Protein AF-A0A0C2FBK0-F1 (afdb_monomer_lite)

Foldseek 3Di:
DVVVVVVVVVVVVVVVVVVVVVVVVVVVVVVVVVVVVVVVVVVV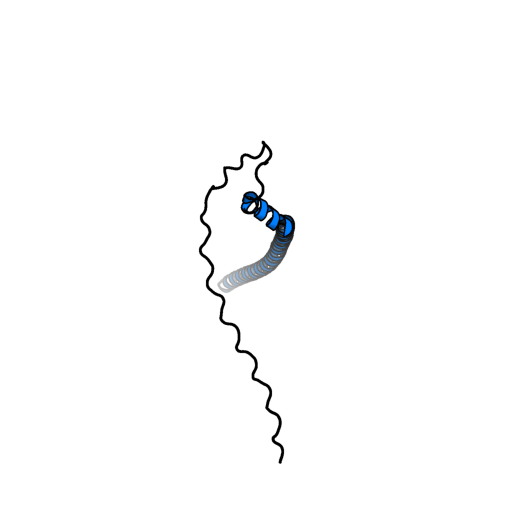VVVVVVVVCVVPPDDPVRVVVVCCVLVVVVPDDDDDDPVDPDDDRPPDDDDDDDDDDDDDDDDDDDDDDDDDDDD

Organism: NCBI:txid51022

Radius of gyration: 39.46 Å; chains: 1; bounding box: 112×53×93 Å

pLDDT: mean 82.71, std 15.08, range [48.66, 97.94]

Sequence (119 aa):
MSTTFVAGIAGITTVITVFSIGMVLYLVNDINNFYDEALAELSSFNDMANSAWHEMRPSYQDARERRSAVFGARVRRQQWPAHCNCGTPPGRCPAGPPGPPGLPGAPGEPGVQGQPGRP

InterPro domains:
  IPR002486 Nematode cuticle collagen, N-terminal [PF01484] (9-56)
  IPR002486 Nematode cuticle collagen, N-terminal [SM01088] (1-56)

Structure (mmCIF, N/CA/C/O backbone):
data_AF-A0A0C2FBK0-F1
#
_entry.id   AF-A0A0C2FBK0-F1
#
loop_
_atom_site.group_PDB
_atom_site.id
_atom_site.type_symbol
_atom_site.label_atom_id
_atom_site.label_alt_id
_atom_site.label_comp_id
_atom_site.label_asym_id
_atom_site.label_entity_id
_atom_site.label_seq_id
_atom_site.pdbx_PDB_ins_code
_atom_site.Cartn_x
_atom_site.Cartn_y
_atom_site.Cartn_z
_atom_site.occupancy
_atom_site.B_iso_or_equiv
_atom_site.auth_seq_id
_atom_site.auth_comp_id
_atom_site.auth_asym_id
_atom_site.auth_atom_id
_atom_site.pdbx_PDB_model_num
ATOM 1 N N . MET A 1 1 ? 31.304 5.746 -49.751 1.00 60.88 1 MET A N 1
ATOM 2 C CA . MET A 1 1 ? 31.168 6.741 -48.661 1.00 60.88 1 MET A CA 1
ATOM 3 C C . MET A 1 1 ? 29.754 6.774 -48.082 1.00 60.88 1 MET A C 1
ATOM 5 O O . MET A 1 1 ? 29.622 6.800 -46.868 1.00 60.88 1 MET A O 1
ATOM 9 N N . SER A 1 2 ? 28.695 6.712 -48.897 1.00 74.75 2 SER A N 1
ATOM 10 C CA . SER A 1 2 ? 27.304 6.661 -48.411 1.00 74.75 2 SER A CA 1
ATOM 11 C C . SER A 1 2 ? 26.956 5.377 -47.638 1.00 74.75 2 SER A C 1
ATOM 13 O O . SER A 1 2 ? 26.325 5.447 -46.591 1.00 74.75 2 SER A O 1
ATOM 15 N N . THR A 1 3 ? 27.414 4.209 -48.094 1.00 81.25 3 THR A N 1
ATOM 16 C CA . THR A 1 3 ? 27.110 2.907 -47.464 1.00 81.25 3 THR A CA 1
ATOM 17 C C . THR A 1 3 ? 27.705 2.746 -46.061 1.00 81.25 3 THR A C 1
ATOM 19 O O . THR A 1 3 ? 27.043 2.228 -45.169 1.00 81.25 3 THR A O 1
ATOM 22 N N . THR A 1 4 ? 28.921 3.246 -45.832 1.00 81.75 4 THR A N 1
ATOM 23 C CA . THR A 1 4 ? 29.587 3.237 -44.517 1.00 81.75 4 THR A CA 1
ATOM 24 C C . THR A 1 4 ? 28.916 4.181 -43.520 1.00 81.75 4 THR A C 1
ATOM 26 O O . THR A 1 4 ? 28.814 3.860 -42.341 1.00 81.75 4 THR A O 1
ATOM 29 N N . PHE A 1 5 ? 28.416 5.327 -43.992 1.00 85.00 5 PHE A N 1
ATOM 30 C CA . PHE A 1 5 ? 27.673 6.280 -43.166 1.00 85.00 5 PHE A CA 1
ATOM 31 C C . PHE A 1 5 ? 26.310 5.717 -42.734 1.00 85.00 5 PHE A C 1
ATOM 33 O O . PHE A 1 5 ? 25.967 5.762 -41.555 1.00 85.00 5 PHE A O 1
ATOM 40 N N . VAL A 1 6 ? 25.574 5.100 -43.666 1.00 88.00 6 VAL A N 1
ATOM 41 C CA . VAL A 1 6 ? 24.287 4.445 -43.377 1.00 88.00 6 VAL A CA 1
ATOM 42 C C . VAL A 1 6 ? 24.460 3.271 -42.408 1.00 88.00 6 VAL A C 1
ATOM 44 O O . VAL A 1 6 ? 23.681 3.144 -41.466 1.00 88.00 6 VAL A O 1
ATOM 47 N N . ALA A 1 7 ? 25.505 2.454 -42.579 1.00 87.31 7 ALA A N 1
ATOM 48 C CA . ALA A 1 7 ? 25.805 1.355 -41.661 1.00 87.31 7 ALA A CA 1
ATOM 49 C C . ALA A 1 7 ? 26.124 1.847 -40.235 1.00 87.31 7 ALA A C 1
ATOM 51 O O . ALA A 1 7 ? 25.672 1.243 -39.263 1.00 87.31 7 ALA A O 1
ATOM 52 N N . GLY A 1 8 ? 26.843 2.969 -40.100 1.00 90.19 8 GLY A N 1
ATOM 53 C CA . GLY A 1 8 ? 27.121 3.585 -38.800 1.00 90.19 8 GLY A CA 1
ATOM 54 C C . GLY A 1 8 ? 25.854 4.059 -38.082 1.00 90.19 8 GLY A C 1
ATOM 55 O O . GLY A 1 8 ? 25.668 3.770 -36.901 1.00 90.19 8 GLY A O 1
ATOM 56 N N . ILE A 1 9 ? 24.945 4.724 -38.803 1.00 92.81 9 ILE A N 1
ATOM 57 C CA . ILE A 1 9 ? 23.666 5.193 -38.244 1.00 92.81 9 ILE A CA 1
ATOM 58 C C . ILE A 1 9 ? 22.783 4.012 -37.829 1.00 92.81 9 ILE A C 1
ATOM 60 O O . ILE A 1 9 ? 22.245 4.008 -36.720 1.00 92.81 9 ILE A O 1
ATOM 64 N N . ALA A 1 10 ? 22.667 2.994 -38.686 1.00 91.25 10 ALA A N 1
ATOM 65 C CA . ALA A 1 10 ? 21.895 1.794 -38.380 1.00 91.25 10 ALA A CA 1
ATOM 66 C C . ALA A 1 10 ? 22.407 1.125 -37.092 1.00 91.25 10 ALA A C 1
ATOM 68 O O . ALA A 1 10 ? 21.617 0.861 -36.188 1.00 91.25 10 ALA A O 1
ATOM 69 N N . GLY A 1 11 ? 23.727 0.971 -36.943 1.00 93.62 11 GLY A N 1
ATOM 70 C CA . GLY A 1 11 ? 24.335 0.440 -35.721 1.00 93.62 11 GLY A CA 1
ATOM 71 C C . GLY A 1 11 ? 23.946 1.228 -34.466 1.00 93.62 11 GLY A C 1
ATOM 72 O O . GLY A 1 11 ? 23.444 0.651 -33.503 1.00 93.62 11 GLY A O 1
ATOM 73 N N . ILE A 1 12 ? 24.080 2.555 -34.489 1.00 94.75 12 ILE A N 1
ATOM 74 C CA . ILE A 1 12 ? 23.753 3.408 -33.333 1.00 94.75 12 ILE A CA 1
ATOM 75 C C . ILE A 1 12 ? 22.275 3.277 -32.944 1.00 94.75 12 ILE A C 1
ATOM 77 O O . ILE A 1 12 ? 21.959 3.096 -31.769 1.00 94.75 12 ILE A O 1
ATOM 81 N N . THR A 1 13 ? 21.363 3.310 -33.919 1.00 94.44 13 THR A N 1
ATOM 82 C CA . THR A 1 13 ? 19.922 3.179 -33.637 1.00 94.44 13 THR A CA 1
ATOM 83 C C . THR A 1 13 ? 19.564 1.818 -33.041 1.00 94.44 13 THR A C 1
ATOM 85 O O . THR A 1 13 ? 18.756 1.752 -32.115 1.00 94.44 13 THR A O 1
ATOM 88 N N . THR A 1 14 ? 20.207 0.735 -33.490 1.00 94.94 14 THR A N 1
ATOM 89 C CA . THR A 1 14 ? 19.998 -0.597 -32.898 1.00 94.94 14 THR A CA 1
ATOM 90 C C . THR A 1 14 ? 20.489 -0.673 -31.453 1.00 94.94 14 THR A C 1
ATOM 92 O O . THR A 1 14 ? 19.800 -1.221 -30.600 1.00 94.94 14 THR A O 1
ATOM 95 N N . VAL A 1 15 ? 21.626 -0.051 -31.130 1.00 96.94 15 VAL A N 1
ATOM 96 C CA . VAL A 1 15 ? 22.142 -0.020 -29.752 1.00 96.94 15 VAL A CA 1
ATOM 97 C C . VAL A 1 15 ? 21.220 0.781 -28.8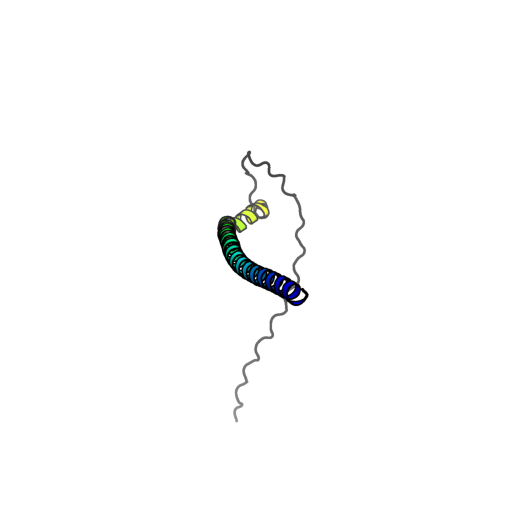37 1.00 96.94 15 VAL A C 1
ATOM 99 O O . VAL A 1 15 ? 20.881 0.317 -27.750 1.00 96.94 15 VAL A O 1
ATOM 102 N N . ILE A 1 16 ? 20.775 1.959 -29.285 1.00 97.06 16 ILE A N 1
ATOM 103 C CA . ILE A 1 16 ? 19.866 2.809 -28.506 1.00 97.06 16 ILE A CA 1
ATOM 104 C C . ILE A 1 16 ? 18.551 2.078 -28.249 1.00 97.06 16 ILE A C 1
ATOM 106 O O . ILE A 1 16 ? 18.094 2.035 -27.114 1.00 97.06 16 ILE A O 1
ATOM 110 N N . THR A 1 17 ? 17.961 1.467 -29.277 1.00 96.69 17 THR A N 1
ATOM 111 C CA . THR A 1 17 ? 16.685 0.752 -29.131 1.00 96.69 17 THR A CA 1
ATOM 112 C C . THR A 1 17 ? 16.798 -0.444 -28.188 1.00 96.69 17 THR A C 1
ATOM 114 O O . THR A 1 17 ? 15.939 -0.605 -27.323 1.00 96.69 17 THR A O 1
ATOM 117 N N . VAL A 1 18 ? 17.874 -1.234 -28.266 1.00 97.62 18 VAL A N 1
ATOM 118 C CA . VAL A 1 18 ? 18.125 -2.337 -27.321 1.00 97.62 18 VAL A CA 1
ATOM 119 C C . VAL A 1 18 ? 18.312 -1.818 -25.895 1.00 97.62 18 VAL A C 1
ATOM 121 O O . VAL A 1 18 ? 17.732 -2.373 -24.962 1.00 97.62 18 VAL A O 1
ATOM 124 N N . PHE A 1 19 ? 19.065 -0.732 -25.715 1.00 97.62 19 PHE A N 1
ATOM 125 C CA . PHE A 1 19 ? 19.251 -0.111 -24.405 1.00 97.62 19 PHE A CA 1
ATOM 126 C C . PHE A 1 19 ? 17.932 0.417 -23.828 1.00 97.62 19 PHE A C 1
ATOM 128 O O . PHE A 1 19 ? 17.641 0.187 -22.657 1.00 97.62 19 PHE A O 1
ATOM 135 N N . SER A 1 20 ? 17.099 1.065 -24.648 1.00 97.38 20 SER A N 1
ATOM 136 C CA . SER A 1 20 ? 15.772 1.533 -24.241 1.00 97.38 20 SER A CA 1
ATOM 137 C C . SER A 1 20 ? 14.875 0.378 -23.802 1.00 97.38 20 SER A C 1
ATOM 139 O O . SER A 1 20 ? 14.237 0.476 -22.758 1.00 97.38 20 SER A O 1
ATOM 141 N N . ILE A 1 21 ? 14.856 -0.731 -24.547 1.00 97.56 21 ILE A N 1
ATOM 142 C CA . ILE A 1 21 ? 14.084 -1.924 -24.169 1.00 97.56 21 ILE A CA 1
ATOM 143 C C . ILE A 1 21 ? 14.611 -2.506 -22.850 1.00 97.56 21 ILE A C 1
ATOM 145 O O . ILE A 1 21 ? 13.820 -2.812 -21.960 1.00 97.56 21 ILE A O 1
ATOM 149 N N . GLY A 1 22 ? 15.933 -2.606 -22.687 1.00 97.94 22 GLY A N 1
ATOM 150 C CA . GLY A 1 22 ? 16.552 -3.073 -21.444 1.00 97.94 22 GLY A CA 1
ATOM 151 C C . GLY A 1 22 ? 16.192 -2.202 -20.239 1.00 97.94 22 GLY A C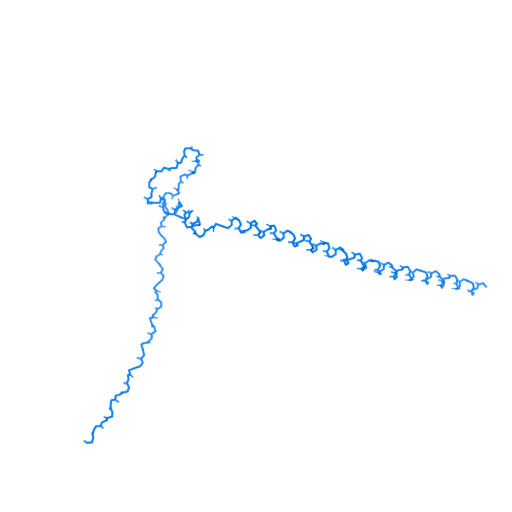 1
ATOM 152 O O . GLY A 1 22 ? 15.835 -2.725 -19.186 1.00 97.94 22 GLY A O 1
ATOM 153 N N . MET A 1 23 ? 16.203 -0.879 -20.412 1.00 97.62 23 MET A N 1
ATOM 154 C CA . MET A 1 23 ? 15.782 0.064 -19.375 1.00 97.62 23 MET A CA 1
ATOM 155 C C . MET A 1 23 ? 14.308 -0.093 -19.009 1.00 97.62 23 MET A C 1
ATOM 157 O O . MET A 1 23 ? 13.977 -0.076 -17.830 1.00 97.62 23 MET A O 1
ATOM 161 N N . VAL A 1 24 ? 13.420 -0.300 -19.984 1.00 97.81 24 VAL A N 1
ATOM 162 C CA . VAL A 1 24 ? 11.999 -0.553 -19.700 1.00 97.81 24 VAL A CA 1
ATOM 163 C C . VAL A 1 24 ? 11.823 -1.833 -18.882 1.00 97.81 24 VAL A C 1
ATOM 165 O O . VAL A 1 24 ? 11.084 -1.822 -17.903 1.00 97.81 24 VAL A O 1
ATOM 168 N N . LEU A 1 25 ? 12.524 -2.918 -19.226 1.00 97.38 25 LEU A N 1
ATOM 169 C CA . LEU A 1 25 ? 12.470 -4.166 -18.452 1.00 97.38 25 LEU A CA 1
ATOM 170 C C . LEU A 1 25 ? 12.986 -3.978 -17.020 1.00 97.38 25 LEU A C 1
ATOM 172 O O . LEU A 1 25 ? 12.384 -4.495 -16.080 1.00 97.38 25 LEU A O 1
ATOM 176 N N . TYR A 1 26 ? 14.067 -3.213 -16.854 1.00 97.75 26 TYR A N 1
ATOM 177 C CA . TYR A 1 26 ? 14.589 -2.854 -15.539 1.00 97.75 26 TYR A CA 1
ATOM 178 C C . TYR A 1 26 ? 13.562 -2.061 -14.724 1.00 97.75 26 TYR A C 1
ATOM 180 O O . TYR A 1 26 ? 13.271 -2.440 -13.594 1.00 97.75 26 TYR A O 1
ATOM 188 N N . LEU A 1 27 ? 12.960 -1.022 -15.313 1.00 97.62 27 LEU A N 1
ATOM 189 C CA . LEU A 1 27 ? 11.944 -0.205 -14.648 1.00 97.62 27 LEU A CA 1
ATOM 190 C C . LEU A 1 27 ? 10.707 -1.017 -14.265 1.00 97.62 27 LEU A C 1
ATOM 192 O O . LEU A 1 27 ? 10.162 -0.803 -13.193 1.00 97.62 27 LEU A O 1
ATOM 196 N N . VAL A 1 28 ? 10.264 -1.961 -15.097 1.00 97.62 28 VAL A N 1
ATOM 197 C CA . VAL A 1 28 ? 9.134 -2.837 -14.743 1.00 97.62 28 VAL A CA 1
ATOM 198 C C . VAL A 1 28 ? 9.462 -3.676 -13.508 1.00 97.62 28 VAL A C 1
ATOM 200 O O . VAL A 1 28 ? 8.631 -3.789 -12.611 1.00 97.62 28 VAL A O 1
ATOM 203 N N . ASN A 1 29 ? 10.670 -4.239 -13.435 1.00 97.50 29 ASN A N 1
ATOM 204 C CA . ASN A 1 29 ? 11.097 -4.993 -12.260 1.00 97.50 29 ASN A CA 1
ATOM 205 C C . ASN A 1 29 ? 11.193 -4.095 -11.017 1.00 97.50 29 ASN A C 1
ATOM 207 O O . ASN A 1 29 ? 10.731 -4.473 -9.945 1.00 97.50 29 ASN A O 1
ATOM 211 N N . ASP A 1 30 ? 11.758 -2.901 -11.169 1.00 97.62 30 ASP A N 1
ATOM 212 C CA . ASP A 1 30 ? 11.878 -1.912 -10.098 1.00 97.62 30 ASP A CA 1
ATOM 213 C C . ASP A 1 30 ? 10.505 -1.472 -9.562 1.00 97.62 30 ASP A C 1
ATOM 215 O O . ASP A 1 30 ? 10.273 -1.508 -8.357 1.00 97.62 30 ASP A O 1
ATOM 219 N N . ILE A 1 31 ? 9.551 -1.178 -10.453 1.00 96.50 31 ILE A N 1
ATOM 220 C CA . ILE A 1 31 ? 8.170 -0.825 -10.095 1.00 96.50 31 ILE A CA 1
ATOM 221 C C . ILE A 1 31 ? 7.496 -1.951 -9.317 1.00 96.50 31 ILE A C 1
ATOM 223 O O . ILE A 1 31 ? 6.810 -1.667 -8.341 1.00 96.50 31 ILE A O 1
ATOM 227 N N . ASN A 1 32 ? 7.672 -3.209 -9.727 1.00 96.44 32 ASN A N 1
ATOM 228 C CA . ASN A 1 32 ? 7.072 -4.337 -9.013 1.00 96.44 32 ASN A CA 1
ATOM 229 C C . ASN A 1 32 ? 7.632 -4.449 -7.590 1.00 96.44 32 ASN A C 1
ATOM 231 O O . ASN A 1 32 ? 6.860 -4.564 -6.644 1.00 96.44 32 ASN A O 1
ATOM 235 N N . ASN A 1 33 ? 8.953 -4.328 -7.429 1.00 96.75 33 ASN A N 1
ATOM 236 C CA . ASN A 1 33 ? 9.578 -4.354 -6.105 1.00 96.75 33 ASN A CA 1
ATOM 237 C C . ASN A 1 33 ? 9.098 -3.185 -5.230 1.00 96.75 33 ASN A C 1
ATOM 239 O O . ASN A 1 33 ? 8.716 -3.394 -4.082 1.00 96.75 33 ASN A O 1
ATOM 243 N N . PHE A 1 34 ? 9.061 -1.969 -5.783 1.00 96.56 34 PHE A N 1
ATOM 244 C CA . PHE A 1 34 ? 8.557 -0.791 -5.078 1.00 96.56 34 PHE A CA 1
ATOM 245 C C . PHE A 1 34 ? 7.077 -0.935 -4.696 1.00 96.56 34 PHE A C 1
ATOM 247 O O . PHE A 1 34 ? 6.676 -0.549 -3.601 1.00 96.56 34 PHE A O 1
ATOM 254 N N . TYR A 1 35 ? 6.256 -1.493 -5.589 1.00 96.31 35 TYR A N 1
ATOM 255 C CA . TYR A 1 35 ? 4.836 -1.731 -5.344 1.00 96.31 35 TYR A CA 1
ATOM 256 C C . TYR A 1 35 ? 4.626 -2.696 -4.175 1.00 96.31 35 TYR A C 1
ATOM 258 O O . TYR A 1 35 ? 3.834 -2.404 -3.276 1.00 96.31 35 TYR A O 1
ATOM 266 N N . ASP A 1 36 ? 5.363 -3.806 -4.163 1.00 96.31 36 ASP A N 1
ATOM 267 C CA . ASP A 1 36 ? 5.291 -4.804 -3.098 1.00 96.31 36 ASP A CA 1
ATOM 268 C C . ASP A 1 36 ? 5.752 -4.226 -1.751 1.00 96.31 36 ASP A C 1
ATOM 270 O O . ASP A 1 36 ? 5.090 -4.429 -0.730 1.00 96.31 36 ASP A O 1
ATOM 274 N N . GLU A 1 37 ? 6.838 -3.449 -1.742 1.00 95.50 37 GLU A N 1
ATOM 275 C CA . GLU A 1 37 ? 7.347 -2.783 -0.538 1.00 95.50 37 GLU A CA 1
ATOM 276 C C . GLU A 1 37 ? 6.351 -1.750 0.013 1.00 95.50 37 GLU A C 1
ATOM 278 O O . GLU A 1 37 ? 6.012 -1.781 1.199 1.00 95.50 37 GLU A O 1
ATOM 283 N N . ALA A 1 38 ? 5.805 -0.887 -0.850 1.00 94.88 38 ALA A N 1
ATOM 284 C CA . ALA A 1 38 ? 4.822 0.121 -0.458 1.00 94.88 38 ALA A CA 1
ATOM 285 C C . ALA A 1 38 ? 3.524 -0.506 0.085 1.00 94.88 38 ALA A C 1
ATOM 287 O O . ALA A 1 38 ? 2.941 -0.012 1.055 1.00 94.88 38 ALA A O 1
ATOM 288 N N . LEU A 1 39 ? 3.060 -1.610 -0.512 1.00 95.25 39 LEU A N 1
ATOM 289 C CA . LEU A 1 39 ? 1.900 -2.347 -0.006 1.00 95.25 39 LEU A CA 1
ATOM 290 C C . LEU A 1 39 ? 2.178 -3.018 1.339 1.00 95.25 39 LEU A C 1
ATOM 292 O O . LEU A 1 39 ? 1.304 -3.012 2.212 1.00 95.25 39 LEU A O 1
ATOM 296 N N . ALA A 1 40 ? 3.372 -3.583 1.521 1.00 95.44 40 ALA A N 1
ATOM 297 C CA . ALA A 1 40 ? 3.767 -4.175 2.789 1.00 95.44 40 ALA A CA 1
ATOM 298 C C . ALA A 1 40 ? 3.778 -3.120 3.905 1.00 95.44 40 ALA A C 1
ATOM 300 O O . ALA A 1 40 ? 3.183 -3.343 4.962 1.00 95.44 40 ALA A O 1
ATOM 301 N N . GLU A 1 41 ? 4.342 -1.937 3.659 1.00 95.12 41 GLU A N 1
ATOM 302 C CA . GLU A 1 41 ? 4.301 -0.834 4.623 1.00 95.12 41 GLU A CA 1
ATOM 303 C C . GLU A 1 41 ? 2.856 -0.426 4.958 1.00 95.12 41 GLU A C 1
ATOM 305 O O . GLU A 1 41 ? 2.490 -0.337 6.135 1.00 95.12 41 GLU A O 1
ATOM 310 N N . LEU A 1 42 ? 1.995 -0.265 3.948 1.00 95.44 42 LEU A N 1
ATOM 311 C CA . LEU A 1 42 ? 0.590 0.098 4.150 1.00 95.44 42 LEU A CA 1
ATOM 312 C C . LEU A 1 42 ? -0.181 -0.952 4.966 1.00 95.44 42 LEU A C 1
ATOM 314 O O . LEU A 1 42 ? -1.007 -0.587 5.806 1.00 95.44 42 LEU A O 1
ATOM 318 N N . SER A 1 43 ? 0.093 -2.244 4.756 1.00 95.06 43 SER A N 1
ATOM 319 C CA . SER A 1 43 ? -0.496 -3.310 5.576 1.00 95.06 43 SER A CA 1
ATOM 320 C C . SER A 1 43 ? -0.088 -3.186 7.045 1.00 95.06 43 SER A C 1
ATOM 322 O O . SER A 1 43 ? -0.953 -3.214 7.917 1.00 95.06 43 SER A O 1
ATOM 324 N N . SER A 1 44 ? 1.192 -2.912 7.320 1.00 93.75 44 SER A N 1
ATOM 325 C CA . SER A 1 44 ? 1.691 -2.740 8.688 1.00 93.75 44 SER A CA 1
ATOM 326 C C . SER A 1 44 ? 1.072 -1.524 9.389 1.00 93.75 4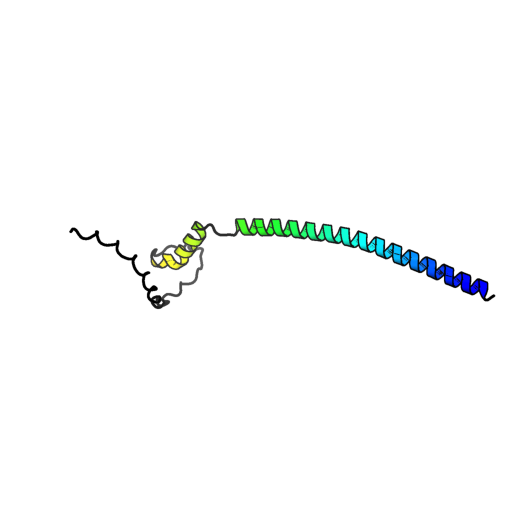4 SER A C 1
ATOM 328 O O . SER A 1 44 ? 0.717 -1.584 10.570 1.00 93.75 44 SER A O 1
ATOM 330 N N . PHE A 1 45 ? 0.867 -0.428 8.648 1.00 94.62 45 PHE A N 1
ATOM 331 C CA . PHE A 1 45 ? 0.157 0.744 9.147 1.00 94.62 45 PHE A CA 1
ATOM 332 C C . PHE A 1 45 ? -1.301 0.415 9.474 1.00 94.62 45 PHE A C 1
ATOM 334 O O . PHE A 1 45 ? -1.801 0.827 10.520 1.00 94.62 45 PHE A O 1
ATOM 341 N N . ASN A 1 46 ? -1.983 -0.334 8.603 1.00 94.62 46 ASN A N 1
ATOM 342 C CA . ASN A 1 46 ? -3.367 -0.739 8.826 1.00 94.62 46 ASN A CA 1
ATOM 343 C C . ASN A 1 46 ? -3.492 -1.615 10.078 1.00 94.62 46 ASN A C 1
ATOM 345 O O . ASN A 1 46 ? -4.337 -1.341 10.926 1.00 94.62 46 ASN A O 1
ATOM 349 N N . ASP A 1 47 ? -2.593 -2.583 10.259 1.00 95.38 47 ASP A N 1
ATOM 350 C CA . ASP A 1 47 ? -2.563 -3.427 11.454 1.00 95.38 47 ASP A CA 1
ATOM 351 C C . ASP A 1 47 ? -2.393 -2.596 12.732 1.00 95.38 47 ASP A C 1
ATOM 353 O O . ASP A 1 47 ? -3.106 -2.801 13.723 1.00 95.38 47 ASP A O 1
ATOM 357 N N . MET A 1 48 ? -1.500 -1.603 12.707 1.00 94.88 48 MET A N 1
ATOM 358 C CA . MET A 1 48 ? -1.296 -0.687 13.828 1.00 94.88 48 MET A CA 1
ATOM 359 C C . MET A 1 48 ? -2.523 0.197 14.081 1.00 94.88 48 MET A C 1
ATOM 361 O O . MET A 1 48 ? -2.965 0.330 15.224 1.00 94.88 48 MET A O 1
ATOM 365 N N . ALA A 1 49 ? -3.105 0.774 13.029 1.00 94.00 49 ALA A N 1
ATOM 366 C CA . ALA A 1 49 ? -4.294 1.613 13.117 1.00 94.00 49 ALA A CA 1
ATOM 367 C C . ALA A 1 49 ? -5.506 0.824 13.634 1.00 94.00 49 ALA A C 1
ATOM 369 O O . ALA A 1 49 ? -6.246 1.316 14.486 1.00 94.00 49 ALA A O 1
ATOM 370 N N . ASN A 1 50 ? -5.688 -0.415 13.173 1.00 94.00 50 ASN A N 1
ATOM 371 C CA . ASN A 1 50 ? -6.758 -1.294 13.620 1.00 94.00 50 ASN A CA 1
ATOM 372 C C . ASN A 1 50 ? -6.557 -1.719 15.081 1.00 94.00 50 ASN A C 1
ATOM 374 O O . ASN A 1 50 ? -7.502 -1.692 15.868 1.00 94.00 50 ASN A O 1
ATOM 378 N N . SER A 1 51 ? -5.319 -2.026 15.479 1.00 91.69 51 SER A N 1
ATOM 379 C CA . SER A 1 51 ? -4.976 -2.308 16.879 1.00 91.69 51 SER A CA 1
ATOM 380 C C . SER A 1 51 ? -5.293 -1.112 17.783 1.00 91.69 51 SER A C 1
ATOM 382 O O . SER A 1 51 ? -5.967 -1.262 18.802 1.00 91.69 51 SER A O 1
ATOM 384 N N . ALA A 1 52 ? -4.894 0.097 17.375 1.00 92.50 52 ALA A N 1
ATOM 385 C CA . ALA A 1 52 ? -5.216 1.327 18.093 1.00 92.50 52 ALA A CA 1
ATOM 386 C C . ALA A 1 52 ? -6.729 1.589 18.140 1.00 92.50 52 ALA A C 1
ATOM 388 O O . ALA A 1 52 ? -7.249 1.994 19.175 1.00 92.50 52 ALA A O 1
ATOM 389 N N . TRP A 1 53 ? -7.460 1.327 17.054 1.00 91.50 53 TRP A N 1
ATOM 390 C CA . TRP A 1 53 ? -8.917 1.445 17.022 1.00 91.50 53 TRP A CA 1
ATOM 391 C C . TRP A 1 53 ? -9.594 0.493 18.011 1.00 91.50 53 TRP A C 1
ATOM 393 O O . TRP A 1 53 ? -10.505 0.906 18.729 1.00 91.50 53 TRP A O 1
ATOM 403 N N . HIS A 1 54 ? -9.149 -0.763 18.075 1.00 88.06 54 HIS A N 1
ATOM 404 C CA . HIS A 1 54 ? -9.682 -1.744 19.017 1.00 88.06 54 HIS A CA 1
ATOM 405 C C . HIS A 1 54 ? -9.423 -1.357 20.474 1.00 88.06 54 HIS A C 1
ATOM 407 O O . HIS A 1 54 ? -10.322 -1.528 21.295 1.00 88.06 54 HIS A O 1
ATOM 413 N N . GLU A 1 55 ? -8.257 -0.782 20.768 1.00 86.06 55 GLU A N 1
ATOM 414 C CA . GLU A 1 55 ? -7.901 -0.323 22.114 1.00 86.06 55 GLU A CA 1
ATOM 415 C C . GLU A 1 55 ? -8.629 0.975 22.505 1.00 86.06 55 GLU A C 1
ATOM 417 O O . GLU A 1 55 ? -9.111 1.131 23.624 1.00 86.06 55 GLU A O 1
ATOM 422 N N . MET A 1 56 ? -8.748 1.930 21.578 1.00 83.19 56 MET A N 1
ATOM 423 C CA . MET A 1 56 ? -9.356 3.237 21.849 1.00 83.19 56 MET A CA 1
ATOM 424 C C . MET A 1 56 ? -10.884 3.215 21.818 1.00 83.19 56 MET A C 1
ATOM 426 O O . MET A 1 56 ? -11.520 4.139 22.341 1.00 83.19 56 MET A O 1
ATOM 430 N N . ARG A 1 57 ? -11.505 2.212 21.183 1.00 82.94 57 ARG A N 1
ATOM 431 C CA . ARG A 1 57 ? -12.963 2.129 21.103 1.00 82.94 57 ARG A CA 1
ATOM 432 C C . ARG A 1 57 ? -13.521 1.901 22.511 1.00 82.94 57 ARG A C 1
ATOM 434 O O . ARG A 1 57 ? -13.295 0.841 23.089 1.00 82.94 57 ARG A O 1
ATOM 441 N N . PRO A 1 58 ? -14.312 2.843 23.058 1.00 75.12 58 PRO A N 1
ATOM 442 C CA . PRO A 1 58 ? -14.861 2.671 24.389 1.00 75.12 58 PRO A CA 1
ATOM 443 C C . PRO A 1 58 ? -15.762 1.438 24.405 1.00 75.12 58 PRO A C 1
ATOM 445 O O . PRO A 1 58 ? -16.635 1.277 23.542 1.00 75.12 58 PRO A O 1
ATOM 448 N N . SER A 1 59 ? -15.569 0.592 25.417 1.00 78.06 59 SER A N 1
ATOM 449 C CA . SER A 1 59 ? -16.521 -0.456 25.780 1.00 78.06 59 SER A CA 1
ATOM 450 C C . SER A 1 59 ? -17.938 0.129 25.805 1.00 78.06 59 SER A C 1
ATOM 452 O O . SER A 1 59 ? -18.139 1.281 26.194 1.00 78.06 59 SER A O 1
ATOM 454 N N . TYR A 1 60 ? -18.958 -0.641 25.411 1.00 71.69 60 TYR A N 1
ATOM 455 C CA . TYR A 1 60 ? -20.352 -0.186 25.518 1.00 71.69 60 TYR A CA 1
ATOM 456 C C . TYR A 1 60 ? -20.695 0.280 26.941 1.00 71.69 60 TYR A C 1
ATOM 458 O O . TYR A 1 60 ? -21.507 1.193 27.108 1.00 71.69 60 TYR A O 1
ATOM 466 N N . GLN A 1 61 ? -20.058 -0.320 27.951 1.00 70.25 61 GLN A N 1
ATOM 467 C CA . GLN A 1 61 ? -20.182 0.089 29.345 1.00 70.25 61 GLN A CA 1
ATOM 468 C C . GLN A 1 61 ? -19.481 1.428 29.591 1.00 70.25 61 GLN A C 1
ATOM 470 O O . GLN A 1 61 ? -20.145 2.333 30.080 1.00 70.25 61 GLN A O 1
ATOM 475 N N . ASP A 1 62 ? -18.244 1.621 29.128 1.00 72.19 62 ASP A N 1
ATOM 476 C CA . ASP A 1 62 ? -17.521 2.901 29.233 1.00 72.19 62 ASP A CA 1
ATOM 477 C C . ASP A 1 62 ? -18.216 4.042 28.485 1.00 72.19 62 ASP A C 1
ATOM 479 O O . ASP A 1 62 ? -18.314 5.163 28.981 1.00 72.19 62 ASP A O 1
ATOM 483 N N . ALA A 1 63 ? -18.744 3.788 27.288 1.00 72.38 63 ALA A N 1
ATOM 484 C CA . ALA A 1 63 ? -19.488 4.779 26.518 1.00 72.38 63 ALA A CA 1
ATOM 485 C C . ALA A 1 63 ? -20.800 5.164 27.224 1.00 72.38 63 ALA A C 1
ATOM 487 O O . ALA A 1 63 ? -21.197 6.335 27.220 1.00 72.38 63 ALA A O 1
ATOM 488 N N . ARG A 1 64 ? -21.474 4.189 27.850 1.00 69.50 64 ARG A N 1
ATOM 489 C CA . ARG A 1 64 ? -22.680 4.408 28.660 1.00 69.50 64 ARG A CA 1
ATOM 490 C C . ARG A 1 64 ? -22.351 5.111 29.970 1.00 69.50 64 ARG A C 1
ATOM 492 O O . ARG A 1 64 ? -23.108 5.993 30.361 1.00 69.50 64 ARG A O 1
ATOM 499 N N . GLU A 1 65 ? -21.238 4.77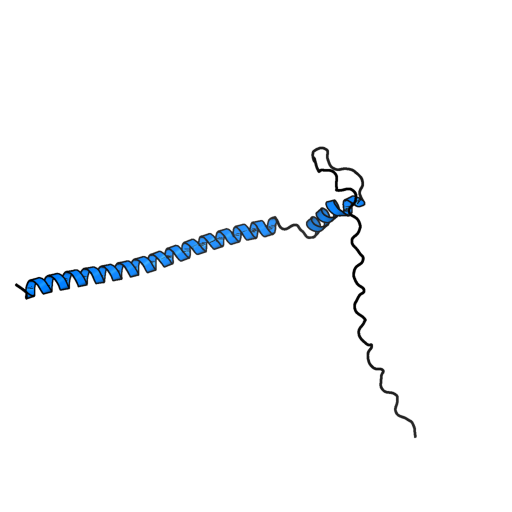6 30.607 1.00 68.38 65 GLU A N 1
ATOM 500 C CA . GLU A 1 65 ? -20.776 5.388 31.844 1.00 68.38 65 GLU A CA 1
ATOM 501 C C . GLU A 1 65 ? -20.339 6.828 31.598 1.00 68.38 65 GLU A C 1
ATOM 503 O O . GLU A 1 65 ? -20.829 7.711 32.290 1.00 68.38 65 GLU A O 1
ATOM 508 N N . ARG A 1 66 ? -19.581 7.116 30.532 1.00 66.94 66 ARG A N 1
ATOM 509 C CA . ARG A 1 66 ? -19.280 8.488 30.084 1.00 66.94 66 ARG A CA 1
ATOM 510 C C . ARG A 1 66 ? -20.550 9.271 29.758 1.00 66.94 66 ARG A C 1
ATOM 512 O O . ARG A 1 66 ? -20.701 10.404 30.208 1.00 66.94 66 ARG A O 1
ATOM 519 N N . ARG A 1 67 ? -21.519 8.673 29.050 1.00 67.50 67 ARG A N 1
ATOM 520 C CA . ARG A 1 67 ? -22.839 9.305 28.854 1.00 67.50 67 ARG A CA 1
ATOM 521 C C . ARG A 1 67 ? -23.582 9.503 30.171 1.00 67.50 67 ARG A C 1
ATOM 523 O O . ARG A 1 67 ? -24.252 10.513 30.313 1.00 67.50 67 ARG A O 1
ATOM 530 N N . SER A 1 68 ? -23.467 8.605 31.144 1.00 64.81 68 SER A N 1
ATOM 531 C CA . SER A 1 68 ? -24.067 8.771 32.472 1.00 64.81 68 SER A CA 1
ATOM 532 C C . SER A 1 68 ? -23.317 9.796 33.331 1.00 64.81 68 SER A C 1
ATOM 534 O O . SER A 1 68 ? -23.936 10.510 34.103 1.00 64.81 68 SER A O 1
ATOM 536 N N . ALA A 1 69 ? -22.014 9.972 33.148 1.00 64.62 69 ALA A N 1
ATOM 537 C CA . ALA A 1 69 ? -21.230 11.002 33.813 1.00 64.62 69 ALA A CA 1
ATOM 538 C C . ALA A 1 69 ? -21.541 12.394 33.241 1.00 64.62 69 ALA A C 1
ATOM 540 O O . ALA A 1 69 ? -21.463 13.382 33.958 1.00 64.62 69 ALA A O 1
ATOM 541 N N . VAL A 1 70 ? -21.951 12.479 31.970 1.00 63.94 70 VAL A N 1
ATOM 542 C CA . VAL A 1 70 ? -22.343 13.740 31.318 1.00 63.94 70 VAL A CA 1
ATOM 543 C C . VAL A 1 70 ? -23.845 14.033 31.477 1.00 63.94 70 VAL A C 1
ATOM 545 O O . VAL A 1 70 ? -24.226 15.137 31.853 1.00 63.94 70 VAL A O 1
ATOM 548 N N . PHE A 1 71 ? -24.716 13.048 31.239 1.00 61.81 71 PHE A N 1
ATOM 549 C CA . PHE A 1 71 ? -26.182 13.193 31.260 1.00 61.81 71 PHE A CA 1
ATOM 550 C C . PHE A 1 71 ? -26.845 12.636 32.531 1.00 61.81 71 PHE A C 1
ATOM 552 O O . PHE A 1 71 ? -27.864 13.164 32.975 1.00 61.81 71 PHE A O 1
ATOM 559 N N . GLY A 1 72 ? -26.274 11.603 33.150 1.00 53.09 72 GLY A N 1
ATOM 560 C CA . GLY A 1 72 ? -26.712 11.052 34.443 1.00 53.09 72 GLY A CA 1
ATOM 561 C C . GLY A 1 72 ? -26.172 11.819 35.662 1.00 53.09 72 GLY A C 1
ATOM 562 O O . GLY A 1 72 ? -26.703 11.666 36.760 1.00 53.09 72 GLY A O 1
ATOM 563 N N . ALA A 1 73 ? -25.211 12.734 35.481 1.00 51.84 73 ALA A N 1
ATOM 564 C CA . ALA A 1 73 ? -24.765 13.680 36.511 1.00 51.84 73 ALA A CA 1
ATOM 565 C C . ALA A 1 73 ? -25.836 14.708 36.912 1.00 51.84 73 ALA A C 1
ATOM 567 O O . ALA A 1 73 ? -25.666 15.419 37.900 1.00 51.84 73 ALA A O 1
ATOM 568 N N . ARG A 1 74 ? -26.989 14.746 36.225 1.00 51.28 74 ARG A N 1
ATOM 569 C CA . ARG A 1 74 ? -28.184 15.405 36.776 1.00 51.28 74 ARG A CA 1
ATOM 570 C C . ARG A 1 74 ? -28.729 14.691 38.020 1.00 51.28 74 ARG A C 1
ATOM 572 O O . ARG A 1 74 ? -29.402 15.333 38.818 1.00 51.28 74 ARG A O 1
ATOM 579 N N . VAL A 1 75 ? -28.439 13.399 38.207 1.00 50.88 75 VAL A N 1
ATOM 580 C CA . VAL A 1 75 ? -28.957 12.592 39.327 1.00 50.88 75 VAL A CA 1
ATOM 581 C C . VAL A 1 75 ? -27.955 12.482 40.479 1.00 50.88 75 VAL A C 1
ATOM 583 O O . VAL A 1 75 ? -28.365 12.459 41.637 1.00 50.88 75 VAL A O 1
ATOM 586 N N . ARG A 1 76 ? -26.643 12.473 40.212 1.00 48.66 76 ARG A N 1
ATOM 587 C CA . ARG A 1 76 ? -25.625 12.332 41.265 1.00 48.66 76 ARG A CA 1
ATOM 588 C C . ARG A 1 76 ? -24.947 13.669 41.553 1.00 48.66 76 ARG A C 1
ATOM 590 O O . ARG A 1 76 ? -23.922 14.016 40.975 1.00 48.66 76 ARG A O 1
ATOM 597 N N . ARG A 1 77 ? -25.567 14.435 42.453 1.00 52.19 77 ARG A N 1
ATOM 598 C CA . ARG A 1 77 ? -24.948 15.587 43.117 1.00 52.19 77 ARG A CA 1
ATOM 599 C C . ARG A 1 77 ? -23.533 15.218 43.595 1.00 52.19 77 ARG A C 1
ATOM 601 O O . ARG A 1 77 ? -23.374 14.253 44.328 1.00 52.19 77 ARG A O 1
ATOM 608 N N . GLN A 1 78 ? -22.569 16.054 43.208 1.00 54.81 78 GLN A N 1
ATOM 609 C CA . GLN A 1 78 ? -21.407 16.449 44.014 1.00 54.81 78 GLN A CA 1
ATOM 610 C C . GLN A 1 78 ? -20.442 15.336 44.463 1.00 54.81 78 GLN A C 1
ATOM 612 O O . GLN A 1 78 ? -20.529 14.881 45.593 1.00 54.81 78 GLN A O 1
ATOM 617 N N . GLN A 1 79 ? -19.443 15.005 43.637 1.00 54.94 79 GLN A N 1
ATOM 618 C CA . GLN A 1 79 ? -18.023 15.043 44.044 1.00 54.94 79 GLN A CA 1
ATOM 619 C C . GLN A 1 79 ? -17.127 14.641 42.870 1.00 54.94 79 GLN A C 1
ATOM 621 O O . GLN A 1 79 ? -16.924 13.462 42.599 1.00 54.94 79 GLN A O 1
ATOM 626 N N . TRP A 1 80 ? -16.594 15.638 42.162 1.00 58.06 80 TRP A N 1
ATOM 627 C CA . TRP A 1 80 ? -15.428 15.443 41.302 1.00 58.06 80 TRP A CA 1
ATOM 628 C C . TRP A 1 80 ? -14.156 15.725 42.121 1.00 58.06 80 TRP A C 1
ATOM 630 O O . TRP A 1 80 ? -14.179 16.624 42.967 1.00 58.06 80 TRP A O 1
ATOM 640 N N . PRO A 1 81 ? -13.060 14.975 41.915 1.00 62.16 81 PRO A N 1
ATOM 641 C CA . PRO A 1 81 ? -11.783 15.229 42.580 1.00 62.16 81 PRO A CA 1
ATOM 642 C C . PRO A 1 81 ? -11.249 16.643 42.303 1.00 62.16 81 PRO A C 1
ATOM 644 O O . PRO A 1 81 ? -11.375 17.145 41.188 1.00 62.16 81 PRO A O 1
ATOM 647 N N . ALA A 1 82 ? -10.570 17.250 43.282 1.00 60.31 82 ALA A N 1
ATOM 648 C CA . ALA A 1 82 ? -10.074 18.633 43.204 1.00 60.31 82 ALA A CA 1
ATOM 649 C C . ALA A 1 82 ? -9.059 18.901 42.069 1.00 60.31 82 ALA A C 1
ATOM 651 O O . ALA A 1 82 ? -8.788 20.054 41.752 1.00 60.31 82 ALA A O 1
ATOM 652 N N . HIS A 1 83 ? -8.503 17.855 41.450 1.00 71.75 83 HIS A N 1
ATOM 653 C CA . HIS A 1 83 ? -7.576 17.980 40.322 1.00 71.75 83 HIS A CA 1
ATOM 654 C C . HIS A 1 83 ? -8.279 18.220 38.973 1.00 71.75 83 HIS A C 1
ATOM 656 O O . HIS A 1 83 ? -7.611 18.516 37.985 1.00 71.75 83 HIS A O 1
ATOM 662 N N . CYS A 1 84 ? -9.606 18.071 38.899 1.00 57.97 84 CYS A N 1
ATOM 663 C CA . CYS A 1 84 ? -10.356 18.244 37.659 1.00 57.97 84 CYS A CA 1
ATOM 664 C C . CYS A 1 84 ? -10.991 19.632 37.580 1.00 57.97 84 CYS A C 1
ATOM 666 O O . CYS A 1 84 ? -11.985 19.921 38.240 1.00 57.97 84 CYS A O 1
ATOM 668 N N . ASN A 1 85 ? -10.437 20.474 36.709 1.00 62.72 85 ASN A N 1
ATOM 669 C CA . ASN A 1 85 ? -10.936 21.816 36.421 1.00 62.72 85 ASN A CA 1
ATOM 670 C C . ASN A 1 85 ? -12.005 21.783 35.310 1.00 62.72 85 ASN A C 1
ATOM 672 O O . ASN A 1 85 ? -11.916 22.476 34.296 1.00 62.72 85 ASN A O 1
ATOM 676 N N . CYS A 1 86 ? -12.986 20.889 35.448 1.00 65.38 86 CYS A N 1
ATOM 677 C CA . CYS A 1 86 ? -14.095 20.792 34.506 1.00 65.38 86 CYS A CA 1
ATOM 678 C C . CYS A 1 86 ? -15.012 22.006 34.705 1.00 65.38 86 CYS A C 1
ATOM 680 O O . CYS A 1 86 ? -15.526 22.222 35.802 1.00 65.38 86 CYS A O 1
ATOM 682 N N . GLY A 1 87 ? -15.207 22.800 33.649 1.00 61.91 87 GLY A N 1
ATOM 683 C CA . GLY A 1 87 ? -16.115 23.947 33.671 1.00 61.91 87 GLY A CA 1
ATOM 684 C C . GLY A 1 87 ? -17.532 23.556 34.100 1.00 61.91 87 GLY A C 1
ATOM 685 O O . GLY A 1 87 ? -17.959 22.410 33.933 1.00 61.91 87 GLY A O 1
ATOM 686 N N . THR A 1 88 ? -18.269 24.513 34.667 1.00 59.75 88 THR A N 1
ATOM 687 C CA . THR A 1 88 ? -19.653 24.300 35.100 1.00 59.75 88 THR A CA 1
ATOM 688 C C . THR A 1 88 ? -20.498 23.762 33.939 1.00 59.75 88 THR A C 1
ATOM 690 O O . THR A 1 88 ? -20.508 24.363 32.861 1.00 59.75 88 THR A O 1
ATOM 693 N N . PRO A 1 89 ? -21.227 22.643 34.119 1.00 60.12 89 PRO A N 1
ATOM 694 C CA . PRO A 1 89 ? -22.147 22.165 33.099 1.00 60.12 89 PRO A CA 1
ATOM 695 C C . PRO A 1 89 ? -23.145 23.275 32.742 1.00 60.12 89 PRO A C 1
ATOM 697 O O . PRO A 1 89 ? -23.646 23.938 33.659 1.00 60.12 89 PRO A O 1
ATOM 700 N N . PRO A 1 90 ? -23.469 23.490 31.451 1.00 59.56 90 PRO A N 1
ATOM 701 C CA . PRO A 1 90 ? -24.463 24.478 31.053 1.00 59.56 90 PRO A CA 1
ATOM 702 C C . PRO A 1 90 ? -25.781 24.149 31.757 1.00 59.56 90 PRO A C 1
ATOM 704 O O . PRO A 1 90 ? -26.403 23.112 31.525 1.00 59.56 90 PRO A O 1
ATOM 707 N N . GLY A 1 91 ? -26.165 25.016 32.695 1.00 58.78 91 GLY A N 1
ATOM 708 C CA . GLY A 1 91 ? -27.089 24.642 33.760 1.00 58.78 91 GLY A CA 1
AT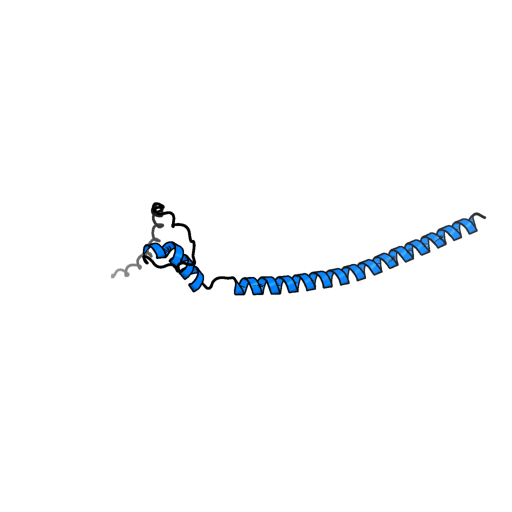OM 709 C C . GLY A 1 91 ? -28.504 24.308 33.297 1.00 58.78 91 GLY A C 1
ATOM 710 O O . GLY A 1 91 ? -29.241 23.687 34.059 1.00 58.78 91 GLY A O 1
ATOM 711 N N . ARG A 1 92 ? -28.929 24.733 32.098 1.00 57.91 92 ARG A N 1
ATOM 712 C CA . ARG A 1 92 ? -30.338 24.662 31.675 1.00 57.91 92 ARG A CA 1
ATOM 713 C C . ARG A 1 92 ? -30.501 24.655 30.150 1.00 57.91 92 ARG A C 1
ATOM 715 O O . ARG A 1 92 ? -30.889 25.660 29.568 1.00 57.91 92 ARG A O 1
ATOM 722 N N . CYS A 1 93 ? -30.260 23.519 29.498 1.00 61.84 93 CYS A N 1
ATOM 723 C CA . CYS A 1 93 ? -30.845 23.286 28.172 1.00 61.84 93 CYS A CA 1
ATOM 724 C C . CYS A 1 93 ? -32.298 22.812 28.361 1.00 61.84 93 CYS A C 1
ATOM 726 O O . CYS A 1 93 ? -32.505 21.876 29.149 1.00 61.84 93 CYS A O 1
ATOM 728 N N . PRO A 1 94 ? -33.293 23.431 27.697 1.00 78.69 94 PRO A N 1
ATOM 729 C CA . PRO A 1 94 ? -34.674 22.959 27.744 1.00 78.69 94 PRO A CA 1
ATOM 730 C C . PRO A 1 94 ? -34.766 21.524 27.208 1.00 78.69 94 PRO A C 1
ATOM 732 O O . PRO A 1 94 ? -33.920 21.087 26.424 1.00 78.69 94 PRO A O 1
ATOM 735 N N . ALA A 1 95 ? -35.778 20.774 27.648 1.00 79.00 95 ALA A N 1
ATOM 736 C CA . ALA A 1 95 ? -36.077 19.483 27.038 1.00 79.00 95 ALA A CA 1
ATOM 737 C C . ALA A 1 95 ? -36.416 19.685 25.552 1.00 79.00 95 ALA A C 1
ATOM 739 O O . ALA A 1 95 ? -37.048 20.680 25.190 1.00 79.00 95 ALA A O 1
ATOM 740 N N . GLY A 1 96 ? -35.990 18.751 24.699 1.00 80.56 96 GLY A N 1
ATOM 741 C CA . GLY A 1 96 ? -36.433 18.733 23.308 1.00 80.56 96 GLY A CA 1
ATOM 742 C C . GLY A 1 96 ? -37.953 18.531 23.214 1.00 80.56 96 GLY A C 1
ATOM 743 O O . GLY A 1 96 ? -38.564 18.039 24.168 1.00 80.56 96 GLY A O 1
ATOM 744 N N . PRO A 1 97 ? -38.578 18.905 22.088 1.00 87.94 97 PRO A N 1
ATOM 745 C CA . PRO A 1 97 ? -39.997 18.648 21.871 1.00 87.94 97 PRO A CA 1
ATOM 746 C C . PRO A 1 97 ? -40.303 17.135 21.914 1.00 87.94 97 PRO A C 1
ATOM 748 O O . PRO A 1 97 ? -39.425 16.329 21.586 1.00 87.94 97 PRO A O 1
ATOM 751 N N . PRO A 1 98 ? -41.530 16.726 22.296 1.00 91.31 98 PRO A N 1
ATOM 752 C CA . PRO A 1 98 ? -41.979 15.341 22.163 1.00 91.31 98 PRO A CA 1
ATOM 753 C C . PRO A 1 98 ? -41.818 14.837 20.724 1.00 91.31 98 PRO A C 1
ATOM 755 O O . PRO A 1 98 ? -42.001 15.596 19.771 1.00 91.31 98 PRO A O 1
ATOM 758 N N . GLY A 1 99 ? -41.490 13.553 20.564 1.00 90.69 99 GLY A N 1
ATOM 759 C CA . GLY A 1 99 ? -41.459 12.921 19.245 1.00 90.69 99 GLY A CA 1
ATOM 760 C C . GLY A 1 99 ? -42.848 12.882 18.587 1.00 90.69 99 GLY A C 1
ATOM 761 O O . GLY A 1 99 ? -43.861 13.023 19.278 1.00 90.69 99 GLY A O 1
ATOM 762 N N . PRO A 1 100 ? -42.918 12.681 17.261 1.00 92.12 100 PRO A N 1
ATOM 763 C CA . PRO A 1 100 ? -44.190 12.495 16.571 1.00 92.12 100 PRO A CA 1
ATOM 764 C C . PRO A 1 100 ? -44.920 11.230 17.072 1.00 92.12 100 PRO A C 1
ATOM 766 O O . PRO A 1 100 ? -44.260 10.291 17.533 1.00 92.12 100 PRO A O 1
ATOM 769 N N . PRO A 1 101 ? -46.264 11.170 16.973 1.00 93.56 101 PRO A N 1
ATOM 770 C CA . PRO A 1 101 ? -47.020 9.949 17.240 1.00 93.56 101 PRO A CA 1
ATOM 771 C C . PRO A 1 101 ? -46.505 8.770 16.405 1.00 93.56 101 PRO A C 1
ATOM 773 O O . PRO A 1 101 ? -46.082 8.946 15.262 1.00 93.56 101 PRO A O 1
ATOM 776 N N . GLY A 1 102 ? -46.560 7.564 16.974 1.00 93.00 102 GLY A N 1
ATOM 777 C CA . GLY A 1 102 ? -46.256 6.342 16.233 1.00 93.00 102 GLY A CA 1
ATOM 778 C C . GLY A 1 102 ? -47.210 6.136 15.054 1.00 93.00 102 GLY A C 1
ATOM 779 O O . GLY A 1 102 ? -48.319 6.674 15.026 1.00 93.00 102 GLY A O 1
ATOM 780 N N . LEU A 1 103 ? -46.776 5.335 14.082 1.00 92.38 103 LEU A N 1
ATOM 781 C CA . LEU A 1 103 ? -47.630 4.904 12.975 1.00 92.38 103 LEU A CA 1
ATOM 782 C C . LEU A 1 103 ? -48.838 4.106 13.512 1.00 92.38 103 LEU A C 1
ATOM 784 O O . LEU A 1 103 ? -48.694 3.404 14.519 1.00 92.38 103 LEU A O 1
ATOM 788 N N . PRO A 1 104 ? -50.011 4.176 12.852 1.00 93.50 104 PRO A N 1
ATOM 789 C CA . PRO A 1 104 ? -51.130 3.293 13.160 1.00 93.50 104 PRO A CA 1
ATOM 790 C C . PRO A 1 104 ? -50.706 1.820 13.124 1.00 93.50 104 PRO A C 1
ATOM 792 O O . PRO A 1 104 ? -49.878 1.427 12.300 1.00 93.50 104 PRO A O 1
ATOM 795 N N . GLY A 1 105 ? -51.284 1.007 14.011 1.00 93.00 105 GLY A N 1
ATOM 796 C CA . GLY A 1 105 ? -51.080 -0.440 13.988 1.00 93.00 105 GLY A CA 1
ATOM 797 C C . GLY A 1 105 ? -51.564 -1.062 12.675 1.00 93.00 105 GLY A C 1
ATOM 798 O O . GLY A 1 105 ? -52.412 -0.496 11.981 1.00 93.00 105 GLY A O 1
ATOM 799 N N . ALA A 1 106 ? -51.030 -2.237 12.341 1.00 92.44 106 ALA A N 1
ATOM 800 C CA . ALA A 1 106 ? -51.523 -3.008 11.207 1.00 92.44 106 ALA A CA 1
ATOM 801 C C . ALA A 1 106 ? -53.004 -3.397 11.418 1.00 92.44 106 ALA A C 1
ATOM 803 O O . ALA A 1 106 ? -53.417 -3.607 12.564 1.00 92.44 106 ALA A O 1
ATOM 804 N N . PRO A 1 107 ? -53.806 -3.508 10.342 1.00 92.62 107 PRO A N 1
ATOM 805 C CA . PRO A 1 107 ? -55.132 -4.112 10.424 1.00 92.62 107 PRO A CA 1
ATOM 806 C C . PRO A 1 107 ? -55.045 -5.511 11.045 1.00 92.62 107 PRO A C 1
ATOM 808 O O . PRO A 1 107 ? -54.110 -6.251 10.748 1.00 92.62 107 PRO A O 1
ATOM 811 N N . GLY A 1 108 ? -56.012 -5.868 11.893 1.00 92.88 108 GLY A N 1
ATOM 812 C CA . GLY A 1 108 ? -56.089 -7.223 12.443 1.00 92.88 108 GLY A CA 1
ATOM 813 C C . GLY A 1 108 ? -56.415 -8.259 11.366 1.00 92.88 108 GLY A C 1
ATOM 814 O O . GLY A 1 108 ? -57.000 -7.925 10.332 1.00 92.88 108 GLY A O 1
ATOM 815 N N . GLU A 1 109 ? -56.056 -9.519 11.615 1.00 92.19 109 GLU A N 1
ATOM 816 C CA . GLU A 1 109 ? -56.397 -10.618 10.719 1.00 92.19 109 GLU A CA 1
ATOM 817 C C . GLU A 1 109 ? -57.915 -10.741 10.476 1.00 92.19 109 GLU A C 1
ATOM 819 O O . GLU A 1 109 ? -58.726 -10.514 11.383 1.00 92.19 109 GLU A O 1
ATOM 824 N N . PRO A 1 110 ? -58.320 -11.153 9.258 1.00 91.31 110 PRO A N 1
ATOM 825 C CA . PRO A 1 110 ? -59.701 -11.512 8.972 1.00 91.31 110 PRO A CA 1
ATOM 826 C C . PRO A 1 110 ? -60.231 -12.575 9.942 1.00 91.31 110 PRO A C 1
ATOM 828 O O . PRO A 1 110 ? -59.522 -13.510 10.316 1.00 91.31 110 PRO A O 1
ATOM 831 N N . GLY A 1 111 ? -61.509 -12.457 10.311 1.00 91.44 111 GLY A N 1
ATOM 832 C CA . GLY A 1 111 ? -62.186 -13.465 11.123 1.00 91.44 111 GLY A CA 1
ATOM 833 C C . GLY A 1 111 ? -62.254 -14.828 10.426 1.00 91.44 111 GLY A C 1
ATOM 834 O O . GLY A 1 111 ? -62.252 -14.923 9.198 1.00 91.44 111 GLY A O 1
ATOM 835 N N . VAL A 1 112 ? -62.348 -15.895 11.222 1.00 91.12 112 VAL A N 1
ATOM 836 C CA . VAL A 1 112 ? -62.553 -17.256 10.708 1.00 91.12 112 VAL A CA 1
ATOM 837 C C . VAL A 1 112 ? -63.895 -17.377 9.982 1.00 91.12 112 VAL A C 1
ATOM 839 O O . VAL A 1 112 ? -64.878 -16.727 10.343 1.00 91.12 112 VAL A O 1
ATOM 842 N N . GLN A 1 113 ? -63.944 -18.232 8.959 1.00 90.50 113 GLN A N 1
ATOM 843 C CA . GLN A 1 113 ? -65.182 -18.531 8.244 1.00 90.50 113 GLN A CA 1
ATOM 844 C C . GLN A 1 113 ? -66.237 -19.102 9.208 1.00 90.50 113 GLN A C 1
ATOM 846 O O . GLN A 1 113 ? -65.924 -19.916 10.079 1.00 90.50 113 GLN A O 1
ATOM 851 N N . GLY A 1 114 ? -67.493 -18.673 9.047 1.00 90.81 114 GLY A N 1
ATOM 852 C CA . GLY A 1 114 ? -68.616 -19.188 9.829 1.00 90.81 114 GLY A CA 1
ATOM 853 C C . GLY A 1 114 ? -68.850 -20.685 9.605 1.00 90.81 114 GLY A C 1
ATOM 854 O O . GLY A 1 114 ? -68.477 -21.241 8.572 1.00 90.81 114 GLY A O 1
ATOM 855 N N . GLN A 1 115 ? -69.490 -21.342 10.574 1.00 88.62 115 GLN A N 1
ATOM 856 C CA . GLN A 1 115 ? -69.854 -22.752 10.434 1.00 88.62 115 GLN A CA 1
ATOM 857 C C . GLN A 1 115 ? -70.880 -22.942 9.300 1.00 88.62 115 GLN A C 1
ATOM 859 O O . GLN A 1 115 ? -71.754 -22.087 9.126 1.00 88.62 115 GLN A O 1
ATOM 864 N N . PRO A 1 116 ? -70.820 -24.061 8.557 1.00 87.94 116 PRO A N 1
ATOM 865 C CA . PRO A 1 116 ? -71.848 -24.413 7.581 1.00 87.94 116 PRO A CA 1
ATOM 866 C C . PRO A 1 116 ? -73.247 -24.464 8.216 1.00 87.94 116 PRO A C 1
ATOM 868 O O . PRO A 1 116 ? -73.407 -24.934 9.345 1.00 87.94 116 PRO A O 1
ATOM 871 N N . GLY A 1 117 ? -74.266 -24.000 7.484 1.00 87.06 117 GLY A N 1
ATOM 872 C CA . GLY A 1 117 ? -75.665 -24.087 7.915 1.00 87.06 117 GLY A CA 1
ATOM 873 C C . GLY A 1 117 ? -76.146 -25.538 8.034 1.00 87.06 117 GLY A C 1
ATOM 874 O O . GLY A 1 117 ? -75.645 -26.423 7.339 1.00 87.06 117 GLY A O 1
ATOM 875 N N . ARG A 1 118 ? -77.119 -25.787 8.919 1.00 74.81 118 ARG A N 1
ATOM 876 C CA . ARG A 1 118 ? -77.786 -27.095 9.044 1.00 74.81 118 ARG A CA 1
ATOM 877 C C . ARG A 1 118 ? -79.057 -27.128 8.179 1.00 74.81 118 ARG A C 1
ATOM 879 O O . ARG A 1 118 ? -79.694 -26.079 8.077 1.00 74.81 118 ARG A O 1
ATOM 886 N N . PRO A 1 119 ? -79.391 -28.278 7.565 1.00 76.69 119 PRO A N 1
ATOM 887 C CA . PRO A 1 119 ? -80.630 -28.456 6.809 1.00 76.69 119 PRO A CA 1
ATOM 888 C C . PRO A 1 119 ? -81.873 -28.413 7.704 1.00 76.69 119 PRO A C 1
ATOM 890 O O . PRO A 1 119 ? -81.753 -28.760 8.905 1.00 76.69 119 PRO A O 1
#

Secondary structure (DSSP, 8-state):
-HHHHHHHHHHHHHHHHHHHHHHHHHHHHHHHHHHHHHHHHHHHHHHHHHHHHHHHSPPHHHHHHHHHHHTGGGTS-S---TT--PPPP-S-PPPPPPPPPPPPPPPPPPPPPPPPPP-